Protein AF-A0A6G9ELF3-F1 (afdb_monomer_lite)

pLDDT: mean 85.45, std 8.46, range [58.38, 95.25]

Structure (mmCIF, N/CA/C/O backbone):
data_AF-A0A6G9ELF3-F1
#
_entry.id   AF-A0A6G9ELF3-F1
#
loop_
_atom_site.group_PDB
_atom_site.id
_atom_site.type_symbol
_atom_site.label_atom_id
_atom_site.label_alt_id
_atom_site.label_comp_id
_atom_site.label_asym_id
_atom_site.label_entity_id
_atom_site.label_seq_id
_atom_site.pdbx_PDB_ins_code
_atom_site.Cartn_x
_atom_site.Cartn_y
_atom_site.Cartn_z
_atom_site.occupancy
_atom_site.B_iso_or_equiv
_atom_site.auth_seq_id
_atom_site.auth_comp_id
_atom_site.auth_asym_id
_atom_site.auth_atom_id
_atom_site.pdbx_PDB_model_num
ATOM 1 N N . GLY A 1 1 ? 10.233 10.027 -7.127 1.00 58.38 1 GLY A N 1
ATOM 2 C CA . GLY A 1 1 ? 10.023 8.930 -8.091 1.00 58.38 1 GLY A CA 1
ATOM 3 C C . GLY A 1 1 ? 10.840 7.739 -7.649 1.00 58.38 1 GLY A C 1
ATOM 4 O O . GLY A 1 1 ? 11.963 7.944 -7.211 1.00 58.38 1 GLY A O 1
ATOM 5 N N . HIS A 1 2 ? 10.278 6.533 -7.713 1.00 74.06 2 HIS A N 1
ATOM 6 C CA . HIS A 1 2 ? 10.988 5.286 -7.420 1.00 74.06 2 HIS A CA 1
ATOM 7 C C . HIS A 1 2 ? 11.154 4.515 -8.729 1.00 74.06 2 HIS A C 1
ATOM 9 O O . HIS A 1 2 ? 10.167 4.053 -9.291 1.00 74.06 2 HIS A O 1
ATOM 15 N N . THR A 1 3 ? 12.384 4.409 -9.222 1.00 83.69 3 THR A N 1
ATOM 16 C CA . THR A 1 3 ? 12.704 3.600 -10.412 1.00 83.69 3 THR A CA 1
ATOM 17 C C . THR A 1 3 ? 13.380 2.294 -10.002 1.00 83.69 3 THR A C 1
ATOM 19 O O . THR A 1 3 ? 13.148 1.257 -10.612 1.00 83.69 3 THR A O 1
ATOM 22 N N . ILE A 1 4 ? 14.192 2.336 -8.940 1.00 86.69 4 ILE A N 1
ATOM 23 C CA . ILE A 1 4 ? 14.906 1.201 -8.352 1.00 86.69 4 ILE A CA 1
ATOM 24 C C . ILE A 1 4 ? 14.939 1.416 -6.835 1.00 86.69 4 ILE A C 1
ATOM 26 O O . ILE A 1 4 ? 15.204 2.527 -6.376 1.00 86.69 4 ILE A O 1
ATOM 30 N N . GLY A 1 5 ? 14.652 0.367 -6.067 1.00 83.81 5 GLY A N 1
ATOM 31 C CA . GLY A 1 5 ? 14.646 0.401 -4.609 1.00 83.81 5 GLY A CA 1
ATOM 32 C C . GLY A 1 5 ? 13.735 -0.669 -4.022 1.00 83.81 5 GLY A C 1
ATOM 33 O O . GLY A 1 5 ? 12.976 -1.323 -4.735 1.00 83.81 5 GLY A O 1
ATOM 34 N N . ILE A 1 6 ? 13.824 -0.827 -2.710 1.00 86.62 6 ILE A N 1
ATOM 35 C CA . ILE A 1 6 ? 12.960 -1.699 -1.921 1.00 86.62 6 ILE A CA 1
ATOM 36 C C . ILE A 1 6 ? 12.090 -0.857 -0.989 1.00 86.62 6 ILE A C 1
ATOM 38 O O . ILE A 1 6 ? 12.490 0.236 -0.589 1.00 86.62 6 ILE A O 1
ATOM 42 N N . ALA A 1 7 ? 10.905 -1.352 -0.646 1.00 85.50 7 ALA A N 1
ATOM 43 C CA . ALA A 1 7 ? 9.991 -0.664 0.254 1.00 85.50 7 ALA A CA 1
ATOM 44 C C . ALA A 1 7 ? 9.378 -1.670 1.222 1.00 85.50 7 ALA A C 1
ATOM 46 O O . ALA A 1 7 ? 8.748 -2.630 0.799 1.00 85.50 7 ALA A O 1
ATOM 47 N N . HIS A 1 8 ? 9.528 -1.415 2.518 1.00 86.88 8 HIS A N 1
ATOM 48 C CA . HIS A 1 8 ? 8.939 -2.260 3.550 1.00 86.88 8 HIS A CA 1
ATOM 49 C C . HIS A 1 8 ? 7.410 -2.269 3.461 1.00 86.88 8 HIS A C 1
ATOM 51 O O . HIS A 1 8 ? 6.793 -1.237 3.168 1.00 86.88 8 HIS A O 1
ATOM 57 N N . CYS A 1 9 ? 6.810 -3.419 3.776 1.00 86.75 9 CYS A N 1
ATOM 58 C CA . CYS A 1 9 ? 5.360 -3.596 3.842 1.00 86.75 9 CYS A CA 1
ATOM 59 C C . CYS A 1 9 ? 4.695 -2.549 4.751 1.00 86.75 9 CYS A C 1
ATOM 61 O O . CYS A 1 9 ? 3.806 -1.815 4.305 1.00 86.75 9 CYS A O 1
ATOM 63 N N . ASN A 1 10 ? 5.171 -2.427 5.992 1.00 85.31 10 ASN A N 1
ATOM 64 C CA . ASN A 1 10 ? 4.747 -1.387 6.921 1.00 85.31 10 ASN A CA 1
ATOM 65 C C . ASN A 1 10 ? 5.752 -0.216 6.923 1.00 85.31 10 ASN A C 1
ATOM 67 O O . ASN A 1 10 ? 6.947 -0.462 7.101 1.00 85.31 10 ASN A O 1
ATOM 71 N N . PRO A 1 11 ? 5.322 1.050 6.754 1.00 83.38 11 PRO A N 1
ATOM 72 C CA . PRO A 1 11 ? 3.955 1.530 6.495 1.00 83.38 11 PRO A CA 1
ATOM 73 C C . PRO A 1 11 ? 3.593 1.679 5.010 1.00 83.38 11 PRO A C 1
ATOM 75 O O . PRO A 1 11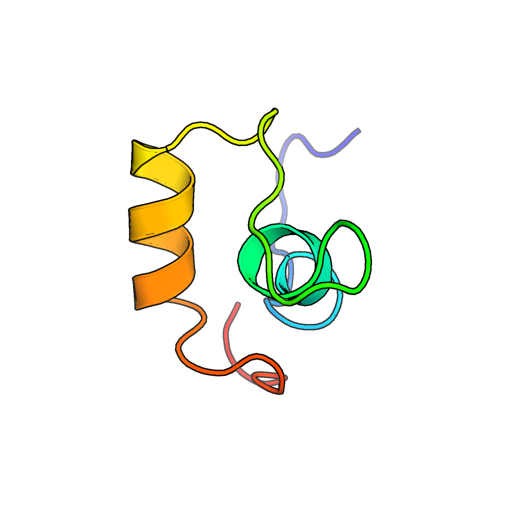 ? 2.458 2.044 4.702 1.00 83.38 11 PRO A O 1
ATOM 78 N N . SER A 1 12 ? 4.523 1.418 4.088 1.00 86.00 12 SER A N 1
ATOM 79 C CA . SER A 1 12 ? 4.395 1.803 2.672 1.00 86.00 12 SER A CA 1
ATOM 80 C C . SER A 1 12 ? 3.162 1.218 1.975 1.00 86.00 12 SER A C 1
ATOM 82 O O . SER A 1 12 ? 2.529 1.897 1.168 1.00 86.00 12 SER A O 1
ATOM 84 N N . PHE A 1 13 ? 2.812 -0.033 2.284 1.00 88.56 13 PHE A N 1
ATOM 85 C CA . PHE A 1 13 ? 1.702 -0.750 1.652 1.00 88.56 13 PHE A CA 1
ATOM 86 C C . PHE A 1 13 ? 0.604 -1.169 2.632 1.00 88.56 13 PHE A C 1
ATOM 88 O O . PHE A 1 13 ? -0.520 -1.402 2.191 1.00 88.56 13 PHE A O 1
ATOM 95 N N . THR A 1 14 ? 0.871 -1.209 3.941 1.00 89.25 14 THR A N 1
ATOM 96 C CA . THR A 1 14 ? -0.106 -1.623 4.961 1.00 89.25 14 THR A CA 1
ATOM 97 C C . THR A 1 14 ? -1.439 -0.881 4.844 1.00 89.25 14 THR A C 1
ATOM 99 O O . THR A 1 14 ? -2.482 -1.525 4.725 1.00 89.25 14 THR A O 1
ATOM 102 N N . ASN A 1 15 ? -1.430 0.457 4.816 1.00 89.56 15 ASN A N 1
ATOM 103 C CA . ASN A 1 15 ? -2.674 1.233 4.744 1.00 89.56 15 ASN A CA 1
ATOM 104 C C . ASN A 1 15 ? -3.430 0.959 3.443 1.00 89.56 15 ASN A C 1
ATOM 106 O O . ASN A 1 15 ? -4.634 0.741 3.464 1.00 89.56 15 ASN A O 1
ATOM 110 N N . ARG A 1 16 ? -2.720 0.878 2.315 1.00 92.06 16 ARG A N 1
ATOM 111 C CA . ARG A 1 16 ? -3.340 0.623 1.008 1.00 92.06 16 ARG A CA 1
ATOM 112 C C . ARG A 1 16 ? -3.882 -0.801 0.858 1.00 92.06 16 ARG A C 1
ATOM 114 O O . ARG A 1 16 ? -4.778 -1.014 0.053 1.00 92.06 16 ARG A O 1
ATOM 121 N N . LEU A 1 17 ? -3.353 -1.778 1.595 1.00 90.94 17 LEU A N 1
ATOM 122 C CA . LEU A 1 17 ? -3.775 -3.183 1.509 1.00 90.94 17 LEU A CA 1
ATOM 123 C C . LEU A 1 17 ? -4.821 -3.587 2.550 1.00 90.94 17 LEU A C 1
ATOM 125 O O . LEU A 1 17 ? -5.504 -4.596 2.350 1.00 90.94 17 LEU A O 1
ATOM 129 N N . TYR A 1 18 ? -4.915 -2.861 3.663 1.00 89.38 18 TYR A N 1
ATOM 130 C CA . TYR A 1 18 ? -5.728 -3.282 4.802 1.00 89.38 18 TYR A CA 1
ATOM 131 C C . TYR A 1 18 ? -6.660 -2.211 5.354 1.00 89.38 18 TYR A C 1
ATOM 133 O O . TYR A 1 18 ? -7.615 -2.584 6.026 1.00 89.38 18 TYR A O 1
ATOM 141 N N . ASN A 1 19 ? -6.389 -0.919 5.148 1.00 90.25 19 ASN A N 1
ATOM 142 C CA . ASN A 1 19 ? -7.194 0.131 5.763 1.00 90.25 19 ASN A CA 1
ATOM 143 C C . ASN A 1 19 ? -7.122 1.470 5.011 1.00 90.25 19 ASN A C 1
ATOM 145 O O . ASN A 1 19 ? -6.710 2.483 5.579 1.00 90.25 19 ASN A O 1
ATOM 149 N N . PHE A 1 20 ? -7.489 1.478 3.728 1.00 90.88 20 PHE A N 1
ATOM 150 C CA . PHE A 1 20 ? -7.308 2.657 2.880 1.00 90.88 20 PHE A CA 1
ATOM 151 C C . PHE A 1 20 ? -8.240 3.816 3.265 1.00 90.88 20 PHE A C 1
ATOM 153 O O . PHE A 1 20 ? -7.780 4.951 3.379 1.00 90.88 20 PHE A O 1
ATOM 160 N N . THR A 1 21 ? -9.523 3.544 3.530 1.00 91.06 21 THR A N 1
ATOM 161 C CA . THR A 1 21 ? -10.501 4.560 3.972 1.00 91.06 21 THR A CA 1
ATOM 162 C C . THR A 1 21 ? -10.765 4.544 5.477 1.00 91.06 21 THR A C 1
ATOM 164 O O . THR A 1 21 ? -11.619 5.287 5.962 1.00 91.06 21 THR A O 1
ATOM 167 N N . GLY A 1 22 ? -10.054 3.710 6.241 1.00 88.06 22 GLY A N 1
ATOM 168 C CA . GLY A 1 22 ? -10.306 3.540 7.675 1.00 88.06 22 GLY A CA 1
ATOM 169 C C . GLY A 1 22 ? -11.388 2.502 8.002 1.00 88.06 22 GLY A C 1
ATOM 170 O O . GLY A 1 22 ? -11.769 2.378 9.165 1.00 88.06 22 GLY A O 1
ATOM 171 N N . LYS A 1 23 ? -11.896 1.768 6.999 1.00 89.75 23 LYS A N 1
ATOM 172 C CA . LYS A 1 23 ? -12.991 0.792 7.145 1.00 89.75 23 LYS A CA 1
ATOM 173 C C . LYS A 1 23 ? -12.565 -0.663 6.920 1.00 89.75 23 LYS A C 1
ATOM 175 O O . LYS A 1 23 ? -13.428 -1.530 6.806 1.00 89.75 23 LYS A O 1
ATOM 180 N N . GLY A 1 24 ? -11.265 -0.948 6.864 1.00 86.75 24 GLY A N 1
ATOM 181 C CA . GLY A 1 24 ? -10.766 -2.302 6.593 1.00 86.75 24 GLY A CA 1
ATOM 182 C C . GLY A 1 24 ? -10.741 -2.670 5.104 1.00 86.75 24 GLY A C 1
ATOM 183 O O . GLY A 1 24 ? -10.938 -3.829 4.740 1.00 86.75 24 GLY A O 1
ATOM 184 N N . ASP A 1 25 ? -10.559 -1.682 4.235 1.00 89.81 25 ASP A N 1
ATOM 185 C CA . ASP A 1 25 ? -10.643 -1.792 2.784 1.00 89.81 25 ASP A CA 1
ATOM 186 C C . ASP A 1 25 ? -9.280 -1.681 2.084 1.00 89.81 25 ASP A C 1
ATOM 188 O O . ASP A 1 25 ? -8.298 -1.164 2.622 1.00 89.81 25 ASP A O 1
ATOM 192 N N . ILE A 1 26 ? -9.238 -2.200 0.856 1.00 91.19 26 ILE A N 1
ATOM 193 C CA . ILE A 1 26 ? -8.082 -2.131 -0.044 1.00 91.19 26 ILE A CA 1
ATOM 194 C C . ILE A 1 26 ? -8.247 -0.900 -0.93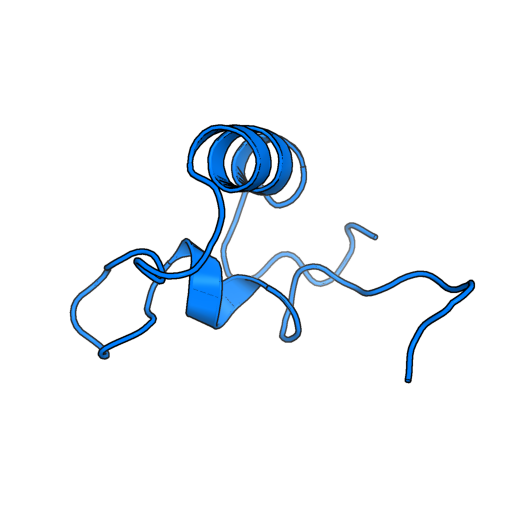1 1.00 91.19 26 ILE A C 1
ATOM 196 O O . ILE A 1 26 ? -9.359 -0.590 -1.355 1.00 91.19 26 ILE A O 1
ATOM 200 N N . ASP A 1 27 ? -7.142 -0.239 -1.258 1.00 92.81 27 ASP A N 1
ATOM 201 C CA . ASP A 1 27 ? -7.141 0.875 -2.193 1.00 92.81 27 ASP A CA 1
ATOM 202 C C . ASP A 1 27 ? -7.674 0.439 -3.576 1.00 92.81 27 ASP A C 1
ATOM 204 O O . ASP A 1 27 ? -7.056 -0.410 -4.226 1.00 92.81 27 ASP A O 1
ATOM 208 N N . PRO A 1 28 ? -8.782 1.031 -4.058 1.00 91.94 28 PRO A N 1
ATOM 209 C CA . PRO A 1 28 ? -9.402 0.658 -5.328 1.00 91.94 28 PRO A CA 1
ATOM 210 C C . PRO A 1 28 ? -8.572 1.049 -6.561 1.00 91.94 28 PRO A C 1
ATOM 212 O O . PRO A 1 28 ? -8.823 0.541 -7.649 1.00 91.94 28 PRO A O 1
ATOM 215 N N . SER A 1 29 ? -7.595 1.949 -6.416 1.00 93.75 29 SER A N 1
ATOM 216 C CA . SER A 1 29 ? -6.655 2.324 -7.481 1.00 93.75 29 SER A CA 1
ATOM 217 C C . SER A 1 29 ? -5.456 1.377 -7.589 1.00 93.75 29 SER A C 1
ATOM 219 O O . SER A 1 29 ? -4.666 1.483 -8.528 1.00 93.75 29 SER A O 1
ATOM 221 N N . LEU A 1 30 ? -5.276 0.469 -6.622 1.00 91.44 30 LEU A N 1
ATOM 222 C CA . LEU A 1 30 ? -4.249 -0.562 -6.683 1.00 91.44 30 LEU A CA 1
ATOM 223 C C . LE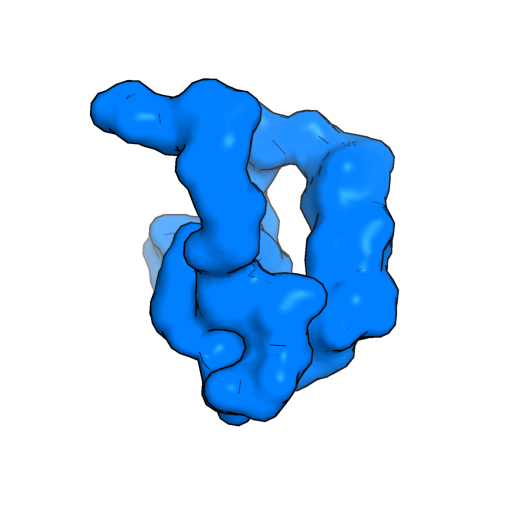U A 1 30 ? -4.734 -1.700 -7.583 1.00 91.44 30 LEU A C 1
ATOM 225 O O . LEU A 1 30 ? -5.843 -2.202 -7.416 1.00 91.44 30 LEU A O 1
ATOM 229 N N . ASP A 1 31 ? -3.883 -2.139 -8.509 1.00 95.25 31 ASP A N 1
ATOM 230 C CA . ASP A 1 31 ? -4.200 -3.299 -9.336 1.00 95.25 31 ASP A CA 1
ATOM 231 C C . ASP A 1 31 ? -4.527 -4.519 -8.459 1.00 95.25 31 ASP A C 1
ATOM 233 O O . ASP A 1 31 ? -3.792 -4.853 -7.527 1.00 95.25 31 ASP A O 1
ATOM 237 N N . SER A 1 32 ? -5.650 -5.173 -8.753 1.0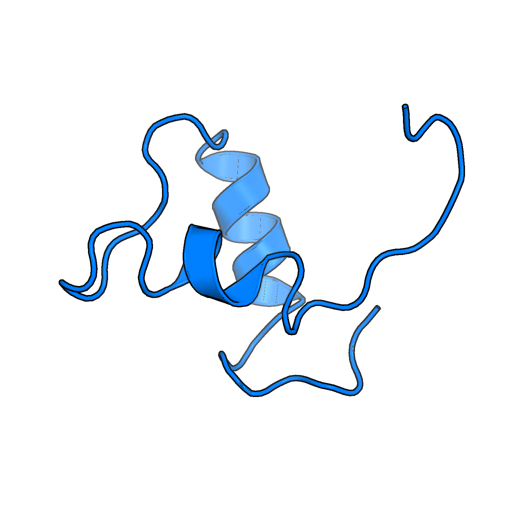0 92.06 32 SER A N 1
ATOM 238 C CA . SER A 1 32 ? -6.192 -6.242 -7.909 1.00 92.06 32 SER A CA 1
ATOM 239 C C . SER A 1 32 ? -5.287 -7.476 -7.845 1.00 92.06 32 SER A C 1
ATOM 241 O O . SER A 1 32 ? -5.168 -8.103 -6.785 1.00 92.06 32 SER A O 1
ATOM 243 N N . GLU A 1 33 ? -4.598 -7.803 -8.940 1.00 94.44 33 GLU A N 1
ATOM 244 C CA . GLU A 1 33 ? -3.677 -8.935 -8.978 1.00 94.44 33 GLU A CA 1
ATOM 245 C C . GLU A 1 33 ? -2.388 -8.593 -8.229 1.00 94.44 33 GLU A C 1
ATOM 247 O O . GLU A 1 33 ? -1.910 -9.379 -7.404 1.00 94.44 33 GLU A O 1
ATOM 252 N N . TYR A 1 34 ? -1.876 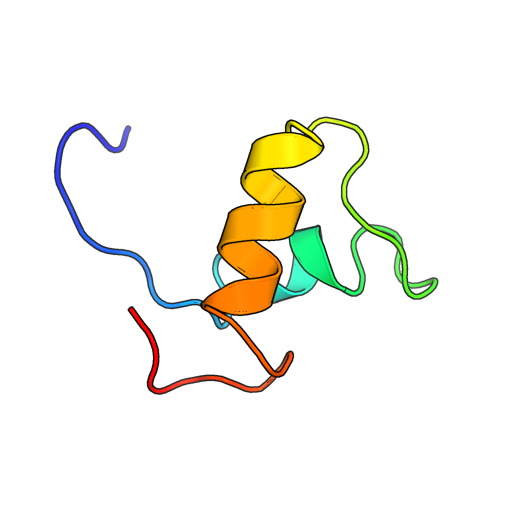-7.377 -8.412 1.00 92.00 34 TYR A N 1
ATOM 253 C CA . TYR A 1 34 ? -0.729 -6.893 -7.658 1.00 92.00 34 TYR A CA 1
ATOM 254 C C . TYR A 1 34 ? -1.025 -6.789 -6.155 1.00 92.00 34 TYR A C 1
ATOM 256 O O . TYR A 1 34 ? -0.208 -7.211 -5.336 1.00 92.00 34 TYR A O 1
ATOM 264 N N . ALA A 1 35 ? -2.221 -6.340 -5.767 1.00 91.44 35 ALA A N 1
ATOM 265 C CA . ALA A 1 35 ? -2.675 -6.321 -4.378 1.00 91.44 35 ALA A CA 1
ATOM 266 C C . ALA A 1 35 ? -2.692 -7.729 -3.765 1.00 91.44 35 ALA A C 1
ATOM 268 O O . ALA A 1 35 ? -2.286 -7.917 -2.616 1.00 91.44 35 ALA A O 1
ATOM 269 N N . ARG A 1 36 ? -3.109 -8.742 -4.535 1.00 91.06 36 ARG A N 1
ATOM 270 C CA . ARG A 1 36 ? -3.093 -10.148 -4.109 1.00 91.06 36 ARG A CA 1
ATOM 271 C C . ARG A 1 36 ? -1.670 -10.666 -3.904 1.00 91.06 36 ARG A C 1
ATOM 273 O O . ARG A 1 36 ? -1.415 -11.371 -2.927 1.00 91.06 36 ARG A O 1
ATOM 280 N N . VAL A 1 37 ? -0.741 -10.315 -4.794 1.00 91.94 37 VAL A N 1
ATOM 281 C CA . VAL A 1 37 ? 0.686 -10.649 -4.648 1.00 91.94 37 VAL A CA 1
ATOM 282 C C . VAL A 1 37 ? 1.274 -9.971 -3.412 1.00 91.94 37 VAL A C 1
ATOM 284 O O . VAL A 1 37 ? 1.929 -10.632 -2.604 1.00 91.94 37 VAL A O 1
ATOM 287 N N . LEU A 1 38 ? 0.993 -8.681 -3.220 1.00 90.50 38 LEU A N 1
ATOM 288 C CA . LEU A 1 38 ? 1.457 -7.930 -2.061 1.00 90.50 38 LEU A CA 1
ATOM 289 C C . LEU A 1 38 ? 0.887 -8.482 -0.751 1.00 90.50 38 LEU A C 1
ATOM 291 O O . LEU A 1 38 ? 1.655 -8.665 0.180 1.00 90.50 38 LEU A O 1
ATOM 295 N N . LYS A 1 39 ? -0.398 -8.858 -0.678 1.00 88.38 39 LYS A N 1
ATOM 296 C CA . LYS A 1 39 ? -0.979 -9.509 0.517 1.00 88.38 39 LYS A CA 1
ATOM 297 C C . LYS A 1 39 ? -0.340 -10.854 0.860 1.00 88.38 39 LYS A C 1
ATOM 299 O O . LYS A 1 39 ? -0.312 -11.244 2.022 1.00 88.38 39 LYS A O 1
ATOM 304 N N . LYS A 1 40 ? 0.162 -11.594 -0.134 1.00 89.19 40 LYS A N 1
ATOM 305 C CA . LYS A 1 40 ? 0.894 -12.847 0.116 1.00 89.19 40 LYS A CA 1
ATOM 306 C C . LYS A 1 40 ? 2.289 -12.594 0.687 1.00 89.19 40 LYS A C 1
ATOM 308 O O . LYS A 1 40 ? 2.760 -13.407 1.482 1.00 89.19 40 LYS A O 1
ATOM 313 N N . LYS A 1 41 ? 2.940 -11.504 0.267 1.00 87.94 41 LYS A N 1
ATOM 314 C CA . LYS A 1 41 ? 4.246 -11.077 0.788 1.00 87.94 41 LYS A CA 1
ATOM 315 C C . LYS A 1 41 ? 4.094 -10.438 2.168 1.00 87.94 41 LYS A C 1
ATOM 317 O O . LYS A 1 41 ? 4.612 -10.959 3.145 1.00 87.94 41 LYS A O 1
ATOM 322 N N . CYS A 1 42 ? 3.306 -9.376 2.249 1.00 88.12 42 CYS A N 1
ATOM 323 C CA . CYS A 1 42 ? 2.960 -8.648 3.459 1.00 88.12 42 CYS A CA 1
ATOM 324 C C . CYS A 1 42 ? 1.812 -9.362 4.177 1.00 88.12 42 CYS A C 1
ATOM 326 O O . CYS A 1 42 ? 0.663 -8.970 4.025 1.00 88.12 42 CYS A O 1
ATOM 328 N N . LYS A 1 43 ? 2.093 -10.446 4.908 1.00 83.06 43 LYS A N 1
ATOM 329 C CA . LYS A 1 43 ? 1.039 -11.313 5.475 1.00 83.06 43 LYS A CA 1
ATOM 330 C C . LYS A 1 43 ? 0.213 -10.639 6.567 1.00 83.06 43 LYS A C 1
ATOM 332 O O . LYS A 1 43 ? -0.953 -10.989 6.752 1.00 83.06 43 LYS A O 1
ATOM 337 N N . VAL A 1 44 ? 0.823 -9.715 7.306 1.00 81.62 44 VAL A N 1
ATOM 338 C CA . VAL A 1 44 ? 0.183 -9.009 8.416 1.00 81.62 44 VAL A CA 1
ATOM 339 C C . VAL A 1 44 ? 0.332 -7.495 8.257 1.00 81.62 44 VAL A C 1
ATOM 341 O O . VAL A 1 44 ? 1.354 -7.031 7.753 1.00 81.62 44 VAL A O 1
ATOM 344 N N . PRO A 1 45 ? -0.650 -6.700 8.717 1.00 71.25 45 PRO A N 1
ATOM 345 C CA . PRO A 1 45 ? -0.571 -5.239 8.665 1.00 71.25 45 PRO A CA 1
ATOM 346 C C . PRO A 1 45 ? 0.652 -4.674 9.407 1.00 71.25 45 PRO A C 1
ATOM 348 O O . PRO A 1 45 ? 1.203 -3.647 9.027 1.00 71.25 45 PRO A O 1
ATOM 351 N N . THR A 1 46 ? 1.101 -5.367 10.452 1.00 70.56 46 THR A N 1
ATOM 352 C CA . THR A 1 46 ? 2.241 -4.994 11.299 1.00 70.56 46 THR A CA 1
ATOM 353 C C . THR A 1 46 ? 3.561 -5.615 10.839 1.00 70.56 46 THR A C 1
ATOM 355 O O . THR A 1 46 ? 4.484 -5.753 11.641 1.00 70.56 46 THR A O 1
ATOM 358 N N . ASP A 1 47 ? 3.653 -6.062 9.582 1.00 69.88 47 ASP A N 1
ATOM 359 C CA . ASP A 1 47 ? 4.870 -6.686 9.071 1.00 69.88 47 ASP A CA 1
ATOM 360 C C . ASP A 1 47 ? 5.942 -5.622 8.813 1.00 69.88 47 ASP A C 1
ATOM 362 O O . ASP A 1 47 ? 5.978 -4.967 7.768 1.00 69.88 47 ASP A O 1
ATOM 366 N N . ASN A 1 48 ? 6.805 -5.441 9.810 1.00 67.75 48 ASN A N 1
ATOM 367 C CA . ASN A 1 48 ? 7.936 -4.515 9.766 1.00 67.75 48 ASN A CA 1
ATOM 368 C C . ASN A 1 48 ? 9.194 -5.169 9.177 1.00 67.75 48 ASN A C 1
ATOM 370 O O . ASN A 1 48 ? 10.216 -4.507 9.012 1.00 67.75 48 ASN A O 1
ATOM 374 N N . THR A 1 49 ? 9.148 -6.476 8.919 1.00 70.31 49 THR A N 1
ATOM 375 C CA . THR A 1 49 ? 10.323 -7.282 8.574 1.00 70.31 49 THR A CA 1
ATOM 376 C C . THR A 1 49 ? 10.382 -7.630 7.097 1.00 70.31 49 THR A C 1
ATOM 378 O O . THR A 1 49 ? 11.472 -7.779 6.550 1.00 70.31 49 THR A O 1
ATOM 381 N N . THR A 1 50 ? 9.226 -7.722 6.443 1.00 72.31 50 THR A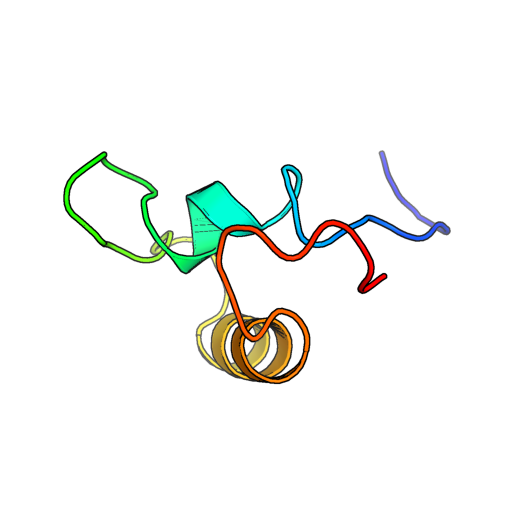 N 1
ATOM 382 C CA . THR A 1 50 ? 9.141 -8.068 5.029 1.00 72.31 50 THR A CA 1
ATOM 383 C C . THR A 1 50 ? 9.357 -6.841 4.144 1.00 72.31 50 THR A C 1
ATOM 385 O O . THR A 1 50 ? 8.776 -5.768 4.356 1.00 72.31 50 THR A O 1
ATOM 388 N N . ILE A 1 51 ? 10.223 -7.042 3.150 1.00 64.56 51 ILE A N 1
ATOM 389 C CA . ILE A 1 51 ? 10.651 -6.088 2.125 1.00 64.56 51 ILE A CA 1
ATOM 390 C C . ILE A 1 51 ? 10.002 -6.443 0.782 1.00 64.56 51 ILE A C 1
ATOM 392 O O . ILE A 1 51 ? 9.925 -7.654 0.463 1.00 64.56 51 ILE A O 1
#

Sequence (51 aa):
GHTIGIAHCNPSFTNRLYNFTGKGDIDPSLDSEYARVLKKKCKVPTDNTTI

Secondary structure (DSSP, 8-state):
--SS----HHHHTHHHHH-SSSSS---TTS-HHHHHHHHHHS-STT--S--

Radius of gyration: 10.68 Å; chains: 1; bounding box: 28×22×22 Å

Foldseek 3Di:
DPPDDDDFCPPPVLCQQAPVPNPRDHNPPDDPVVSVVSCVQCVDSPRRPGD

Organism: NCBI:txid545644

InterPro domains:
  IPR000823 Plant peroxidase [PTHR31235] (1-48)
  IPR002016 Haem peroxidase [PF00141] (1-47)
  IPR002016 Haem peroxidase [PS50873] (1-51)
  IPR010255 Haem peroxidase superfamily [SSF48113] (1-50)